Protein AF-A0A259MFG1-F1 (afdb_monomer_lite)

Radius of gyration: 29.94 Å; chains: 1; bounding box: 76×20×68 Å

pLDDT: mean 89.34, std 13.66, range [46.75, 98.75]

Secondary structure (DSSP, 8-state):
-HHHHHHHHHHT-B-TTSSBSS-HHHHHHHHHHHHHHHHHHHHHHHHHHHHHHHHHHHHHHT--HHHHHHHHS---------

Foldseek 3Di:
DVLVVLLVCQQPDADPVRHRPDDPVVSVVVCVVVVVVVVVVVVVVVVVVVVVVVVVVVVVVPDDPVVVVVVVPPPPPPPPPD

Sequence (82 aa):
WVNGITQGLMWRAVNEDGTLTYSFVESLEASHAGYVVRMIGGAFFVTGMLLMTYNTWRTVRAAKPAEYEAAAQIPAVQGSAH

Structure (mmCIF, N/CA/C/O backbone):
data_AF-A0A259MFG1-F1
#
_entry.id   AF-A0A259MFG1-F1
#
loop_
_atom_site.group_PDB
_atom_site.id
_atom_site.type_symbol
_atom_site.label_atom_id
_atom_site.label_alt_id
_atom_site.label_comp_id
_atom_site.label_asym_id
_atom_site.label_entity_id
_atom_site.label_seq_id
_atom_site.pdbx_PDB_ins_code
_atom_site.Cartn_x
_atom_site.Cartn_y
_atom_site.Cartn_z
_atom_site.occupancy
_atom_site.B_iso_or_equiv
_atom_site.auth_seq_id
_atom_site.auth_comp_id
_atom_site.auth_asym_id
_atom_site.auth_atom_id
_atom_site.pdbx_PDB_model_num
ATOM 1 N N . TRP A 1 1 ? 1.510 1.819 9.414 1.00 89.94 1 TRP A N 1
ATOM 2 C CA . TRP A 1 1 ? 1.791 2.090 10.835 1.00 89.94 1 TRP A CA 1
ATOM 3 C C . TRP A 1 1 ? 0.527 2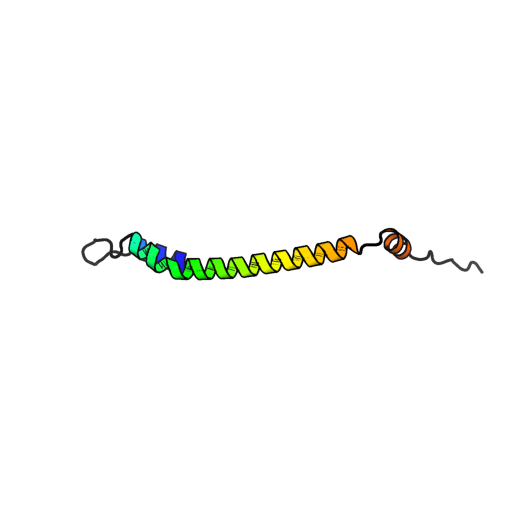.527 11.575 1.00 89.94 1 TRP A C 1
ATOM 5 O O . TRP A 1 1 ? 0.221 1.874 12.557 1.00 89.94 1 TRP A O 1
ATOM 15 N N . VAL A 1 2 ? -0.252 3.504 11.072 1.00 94.12 2 VAL A N 1
ATOM 16 C CA . VAL A 1 2 ? -1.529 3.953 11.685 1.00 94.12 2 VAL A CA 1
ATOM 17 C C . VAL A 1 2 ? -2.442 2.777 12.053 1.00 94.12 2 VAL A C 1
ATOM 19 O O . VAL A 1 2 ? -2.702 2.577 13.231 1.00 94.12 2 VAL A O 1
ATOM 22 N N . ASN A 1 3 ? -2.810 1.924 11.085 1.00 94.81 3 ASN A N 1
ATOM 23 C CA . ASN A 1 3 ? -3.645 0.743 11.362 1.00 94.81 3 ASN A CA 1
ATOM 24 C C . ASN A 1 3 ? -3.076 -0.174 12.448 1.00 94.81 3 ASN A C 1
ATOM 26 O O . ASN A 1 3 ? -3.843 -0.717 13.226 1.00 94.81 3 ASN A O 1
ATOM 30 N N . GLY A 1 4 ? -1.754 -0.356 12.504 1.00 94.38 4 GLY A N 1
ATOM 31 C CA . GLY A 1 4 ? -1.137 -1.232 13.501 1.00 94.38 4 GLY A CA 1
ATOM 32 C C . GLY A 1 4 ? -1.272 -0.670 14.915 1.00 94.38 4 GLY A C 1
ATOM 33 O O . GLY A 1 4 ? -1.574 -1.413 15.842 1.00 94.38 4 GLY A O 1
ATOM 34 N N . ILE A 1 5 ? -1.119 0.650 15.069 1.00 97.19 5 ILE A N 1
ATOM 35 C CA . ILE A 1 5 ? -1.360 1.328 16.347 1.00 97.19 5 ILE A CA 1
ATOM 36 C C . ILE A 1 5 ? -2.843 1.227 16.710 1.00 97.19 5 ILE A C 1
ATOM 38 O O . ILE A 1 5 ? -3.156 0.776 17.804 1.00 97.19 5 ILE A O 1
ATOM 42 N N . THR A 1 6 ? -3.752 1.577 15.795 1.00 96.06 6 THR A N 1
ATOM 43 C CA . THR A 1 6 ? -5.203 1.515 16.033 1.00 96.06 6 THR A CA 1
ATOM 44 C C . THR A 1 6 ? -5.655 0.113 16.443 1.00 96.06 6 THR A C 1
ATOM 46 O O . THR A 1 6 ? -6.292 -0.034 17.480 1.00 96.06 6 THR A O 1
ATOM 49 N N . GLN A 1 7 ? -5.266 -0.926 15.700 1.00 96.38 7 GLN A N 1
ATOM 50 C CA . GLN A 1 7 ? -5.594 -2.317 16.033 1.00 96.38 7 GLN A CA 1
ATOM 51 C C . GLN A 1 7 ? -5.025 -2.724 17.394 1.00 96.38 7 GLN A C 1
ATOM 53 O O . GLN A 1 7 ? -5.753 -3.248 18.231 1.00 96.38 7 GLN A O 1
ATOM 58 N N . GLY A 1 8 ? -3.748 -2.421 17.648 1.00 95.75 8 GLY A N 1
ATOM 59 C CA . GLY A 1 8 ? -3.103 -2.738 18.919 1.00 95.75 8 GLY A CA 1
ATOM 60 C C . GLY A 1 8 ? -3.763 -2.049 20.114 1.00 95.75 8 GLY A C 1
ATOM 61 O O . GLY A 1 8 ? -3.882 -2.666 21.167 1.00 95.75 8 GLY A O 1
ATOM 62 N N . LEU A 1 9 ? -4.215 -0.797 19.960 1.00 96.69 9 LEU A N 1
ATOM 63 C CA . LEU A 1 9 ? -4.977 -0.074 20.982 1.00 96.69 9 LEU A CA 1
ATOM 64 C C . LEU A 1 9 ? -6.352 -0.702 21.212 1.00 96.69 9 LEU A C 1
ATOM 66 O O . LEU A 1 9 ? -6.732 -0.891 22.362 1.00 96.69 9 LEU A O 1
ATOM 70 N N . MET A 1 10 ? -7.074 -1.044 20.143 1.00 97.06 10 MET A N 1
ATOM 71 C CA . MET A 1 10 ? -8.428 -1.594 20.240 1.00 97.06 10 MET A CA 1
ATOM 72 C C . MET A 1 10 ? -8.444 -3.000 20.846 1.00 97.06 10 MET A C 1
ATOM 74 O O . MET A 1 10 ? -9.289 -3.283 21.685 1.00 97.06 10 MET A O 1
ATOM 78 N N . TRP A 1 11 ? -7.483 -3.862 20.500 1.00 96.06 11 TRP A N 1
ATOM 79 C CA . TRP A 1 11 ? -7.421 -5.235 21.024 1.00 96.06 11 TRP A CA 1
ATOM 80 C C . TRP A 1 11 ? -7.054 -5.321 22.506 1.00 96.06 11 TRP A C 1
ATOM 82 O O . TRP A 1 11 ? -7.341 -6.327 23.147 1.00 96.06 11 TRP A O 1
ATOM 92 N N . ARG A 1 12 ? -6.417 -4.281 23.052 1.00 95.75 12 ARG A N 1
ATOM 93 C CA . ARG A 1 12 ? -6.084 -4.185 24.481 1.00 95.75 12 ARG A CA 1
ATOM 94 C C . ARG A 1 12 ? -6.976 -3.205 25.243 1.00 95.75 12 ARG A C 1
ATOM 96 O O . ARG A 1 12 ? -6.663 -2.879 26.386 1.00 95.75 12 ARG A O 1
ATOM 103 N N . ALA A 1 13 ? -8.004 -2.660 24.596 1.00 95.38 13 ALA A N 1
ATOM 104 C CA . ALA A 1 13 ? -8.918 -1.725 25.229 1.00 95.38 13 ALA A CA 1
ATOM 105 C C . ALA A 1 13 ? -9.891 -2.503 26.117 1.00 95.38 13 ALA A C 1
ATOM 107 O O . ALA A 1 13 ? -10.587 -3.409 25.653 1.00 95.38 13 ALA A O 1
ATOM 108 N N . VAL A 1 14 ? -9.892 -2.152 27.398 1.00 95.62 14 VAL A N 1
ATOM 109 C CA . VAL A 1 14 ? -10.705 -2.781 28.433 1.00 95.62 14 VAL A CA 1
ATOM 110 C C . VAL A 1 14 ? -11.452 -1.674 29.170 1.00 95.62 14 VAL A C 1
ATOM 112 O O . VAL A 1 14 ? -10.861 -0.643 29.498 1.00 95.62 14 VAL A O 1
ATOM 115 N N . ASN A 1 15 ? -12.747 -1.880 29.393 1.00 93.62 15 ASN A N 1
ATOM 116 C CA . ASN A 1 15 ? -13.611 -0.978 30.148 1.00 93.62 15 ASN A CA 1
ATOM 117 C C . ASN A 1 15 ? -13.314 -1.066 31.656 1.00 93.62 15 ASN A C 1
ATOM 119 O O . ASN A 1 15 ? -12.632 -1.979 32.120 1.00 93.62 15 ASN A O 1
ATOM 123 N N . GLU A 1 16 ? -13.861 -0.143 32.450 1.00 94.56 16 GLU A N 1
ATOM 124 C CA . GLU A 1 16 ? -13.683 -0.143 33.914 1.00 94.56 16 GLU A CA 1
ATOM 125 C C . GLU A 1 16 ? -14.219 -1.420 34.592 1.00 94.56 16 GLU A C 1
ATOM 127 O O . GLU A 1 16 ? -13.756 -1.792 35.667 1.00 94.56 16 GLU A O 1
ATOM 132 N N . ASP A 1 17 ? -15.152 -2.121 33.942 1.00 93.69 17 ASP A N 1
ATOM 133 C CA . ASP A 1 17 ? -15.736 -3.388 34.396 1.00 93.69 17 ASP A CA 1
ATOM 134 C C . ASP A 1 17 ? -14.946 -4.640 33.959 1.00 93.69 17 ASP A C 1
ATOM 136 O O . ASP A 1 17 ? -15.344 -5.766 34.263 1.00 93.69 17 ASP A O 1
ATOM 140 N N . GLY A 1 18 ? -13.822 -4.470 33.255 1.00 91.75 18 GLY A N 1
ATOM 141 C CA . GLY A 1 18 ? -12.977 -5.569 32.785 1.00 91.75 18 GLY A CA 1
ATOM 142 C C . GLY A 1 18 ? -13.417 -6.205 31.462 1.00 91.75 18 GLY A C 1
ATOM 143 O O . GLY A 1 18 ? -12.743 -7.118 30.979 1.00 91.75 18 GLY A O 1
ATOM 144 N N . THR A 1 19 ? -14.508 -5.741 30.845 1.00 94.56 19 THR A N 1
ATOM 145 C CA . THR A 1 19 ? -14.939 -6.210 29.518 1.00 94.56 19 THR A CA 1
ATOM 146 C C . THR A 1 19 ? -14.114 -5.578 28.394 1.00 94.56 19 THR A C 1
ATOM 148 O O . THR A 1 19 ? -13.556 -4.491 28.545 1.00 94.56 19 THR A O 1
ATOM 151 N N . LEU A 1 20 ? -14.022 -6.252 27.243 1.00 93.50 20 LEU A N 1
ATOM 152 C CA . LEU A 1 20 ? -13.359 -5.694 26.060 1.00 93.50 20 LEU A CA 1
ATOM 153 C C . LEU A 1 20 ? -14.171 -4.517 25.507 1.00 93.50 20 LEU A C 1
ATOM 155 O O . LEU A 1 20 ? -15.358 -4.664 25.225 1.00 93.50 20 LEU A O 1
ATOM 159 N N . THR A 1 21 ? -13.515 -3.371 25.311 1.00 94.62 21 THR A N 1
ATOM 160 C CA . THR A 1 21 ? -14.163 -2.146 24.815 1.00 94.62 21 THR A CA 1
ATOM 161 C C . THR A 1 21 ? -14.617 -2.271 23.363 1.00 94.62 21 THR A C 1
ATOM 163 O O . THR A 1 21 ? -15.637 -1.700 22.999 1.00 94.62 21 THR A O 1
ATOM 166 N N . TYR A 1 22 ? -13.867 -3.007 22.537 1.00 94.62 22 TYR A N 1
ATOM 167 C CA . TYR A 1 22 ? -14.157 -3.173 21.114 1.00 94.62 22 TYR A CA 1
ATOM 168 C C . TYR A 1 22 ? -14.170 -4.647 20.726 1.00 94.62 22 TYR A C 1
ATOM 170 O O . TYR A 1 22 ? -13.317 -5.436 21.139 1.00 94.62 22 TYR A O 1
ATOM 178 N N . SER A 1 23 ? -15.107 -5.003 19.858 1.00 95.56 23 SER A N 1
ATOM 179 C CA . SER A 1 23 ? -15.107 -6.267 19.142 1.00 95.56 23 SER A CA 1
ATOM 180 C C . SER A 1 23 ? -14.013 -6.302 18.070 1.00 95.56 23 SER A C 1
ATOM 182 O O . SER A 1 23 ? -13.491 -5.284 17.602 1.00 95.56 23 SER A O 1
ATOM 184 N N . PHE A 1 24 ? -13.688 -7.511 17.614 1.00 94.62 24 PHE A N 1
ATOM 185 C CA . PHE A 1 24 ? -12.745 -7.680 16.513 1.00 94.62 24 PHE A CA 1
ATOM 186 C C . PHE A 1 24 ? -13.242 -7.024 15.213 1.00 94.62 24 PHE A C 1
ATOM 188 O O . PHE A 1 24 ? -12.444 -6.409 14.504 1.00 94.62 24 PHE A O 1
ATOM 195 N N . VAL A 1 25 ? -14.546 -7.106 14.923 1.00 96.94 25 VAL A N 1
ATOM 196 C CA . VAL A 1 25 ? -15.150 -6.541 13.704 1.00 96.94 25 VAL A CA 1
ATOM 197 C C . VAL A 1 25 ? -15.006 -5.020 13.677 1.00 96.94 25 VAL A C 1
ATOM 199 O O . VAL A 1 25 ? -14.569 -4.480 12.664 1.00 96.94 25 VAL A O 1
ATOM 202 N N . GLU A 1 26 ? -15.226 -4.338 14.802 1.00 95.38 26 GLU A N 1
ATOM 203 C CA . GLU A 1 26 ? -15.022 -2.884 14.900 1.00 95.38 26 GLU A CA 1
ATOM 204 C C . GLU A 1 26 ? -13.565 -2.487 14.629 1.00 95.38 26 GLU A C 1
ATOM 206 O O . GLU A 1 26 ? -13.297 -1.512 13.926 1.00 95.38 26 GLU A O 1
ATOM 211 N N . SER A 1 27 ? -12.593 -3.270 15.115 1.00 94.38 27 SER A N 1
ATOM 212 C CA . SER A 1 27 ? -11.175 -3.022 14.806 1.00 94.38 27 SER A CA 1
ATOM 213 C C . SER A 1 27 ? -10.847 -3.199 13.316 1.00 94.38 27 SER A C 1
ATOM 215 O O . SER A 1 27 ? -9.942 -2.547 12.776 1.00 94.38 27 SER A O 1
ATOM 217 N N . LEU A 1 28 ? -11.602 -4.063 12.637 1.00 95.94 28 LEU A N 1
ATOM 218 C CA . LEU A 1 28 ? -11.492 -4.347 11.210 1.00 95.94 28 LEU A CA 1
ATOM 219 C C . LEU A 1 28 ? -12.072 -3.193 10.384 1.00 95.94 28 LEU A C 1
ATOM 221 O O . LEU A 1 28 ? -11.408 -2.697 9.471 1.00 95.94 28 LEU A O 1
ATOM 225 N N . GLU A 1 29 ? -13.253 -2.707 10.762 1.00 96.62 29 GLU A N 1
ATOM 226 C CA . GLU A 1 29 ? -13.908 -1.548 10.150 1.00 96.62 29 GLU A CA 1
ATOM 227 C C . GLU A 1 29 ? -13.070 -0.276 10.314 1.00 96.62 29 GLU A C 1
ATOM 229 O O . GLU A 1 29 ? -12.787 0.410 9.329 1.00 96.62 29 GLU A O 1
ATOM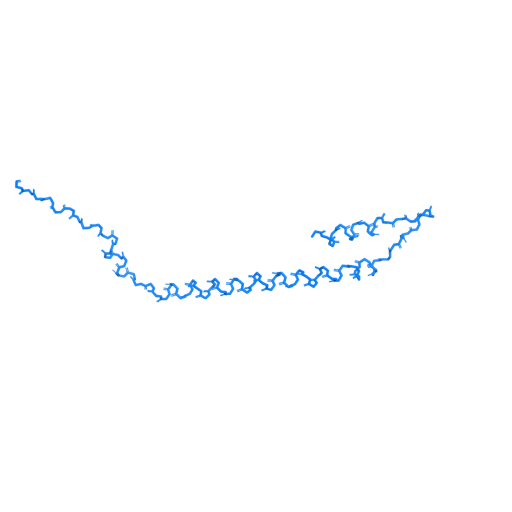 234 N N . ALA A 1 30 ? -12.552 -0.018 11.521 1.00 95.19 30 ALA A N 1
ATOM 235 C CA . ALA A 1 30 ? -11.657 1.110 11.791 1.00 95.19 30 ALA A CA 1
ATOM 236 C C . ALA A 1 30 ? -10.380 1.074 10.927 1.00 95.19 30 ALA A C 1
ATOM 238 O O . ALA A 1 30 ? -9.805 2.109 10.585 1.00 95.19 30 ALA A O 1
ATOM 239 N N . SER A 1 31 ? -9.941 -0.122 10.526 1.00 96.56 31 SER A N 1
ATOM 240 C CA . SER A 1 31 ? -8.753 -0.319 9.692 1.00 96.56 31 SER A CA 1
ATOM 241 C C . SER A 1 31 ? -9.008 -0.117 8.193 1.00 96.56 31 SER A C 1
ATOM 243 O O . SER A 1 31 ? -8.041 0.026 7.433 1.00 96.56 31 SER A O 1
ATOM 245 N N . HIS A 1 32 ? -10.269 -0.075 7.749 1.00 96.50 32 HIS A N 1
ATOM 246 C CA . HIS A 1 32 ? -10.640 -0.088 6.333 1.00 96.50 32 HIS A CA 1
ATOM 247 C C . HIS A 1 32 ? -10.016 1.066 5.539 1.00 96.50 32 HIS A C 1
ATOM 249 O O . HIS A 1 32 ? -9.350 0.839 4.524 1.00 96.50 32 HIS A O 1
ATOM 255 N N . ALA A 1 33 ? -10.129 2.300 6.041 1.00 94.81 33 ALA A N 1
ATOM 256 C CA . ALA A 1 33 ? -9.573 3.477 5.372 1.00 94.81 33 ALA A CA 1
ATOM 257 C C . ALA A 1 33 ? -8.057 3.345 5.130 1.00 94.81 33 ALA A C 1
ATOM 259 O O . ALA A 1 33 ? -7.549 3.666 4.054 1.00 94.81 33 ALA A O 1
ATOM 260 N N . GLY A 1 34 ? -7.320 2.792 6.096 1.00 96.69 34 GLY A N 1
ATOM 261 C CA . GLY A 1 34 ? -5.885 2.583 5.939 1.00 96.69 34 GLY A CA 1
ATOM 262 C C . GLY A 1 34 ? -5.499 1.401 5.047 1.00 96.69 34 GLY A C 1
ATOM 263 O O . GLY A 1 34 ? -4.343 1.343 4.619 1.00 96.69 34 GLY A O 1
ATOM 264 N N . TYR A 1 35 ? -6.411 0.470 4.737 1.00 97.38 35 TYR A N 1
ATOM 265 C CA . TYR A 1 35 ? -6.200 -0.509 3.662 1.00 97.38 35 TYR A CA 1
ATOM 266 C C . TYR A 1 35 ? -6.331 0.151 2.288 1.00 97.38 35 TYR A C 1
ATOM 268 O O . TYR A 1 35 ? -5.474 -0.066 1.433 1.00 97.38 35 TYR A O 1
ATOM 276 N N . VAL A 1 36 ? -7.321 1.029 2.110 1.00 97.94 36 VAL A N 1
ATOM 277 C CA . VAL A 1 36 ? -7.525 1.778 0.859 1.00 97.94 36 VAL A CA 1
ATOM 278 C C . VAL A 1 36 ? -6.320 2.662 0.541 1.00 97.94 36 VAL A C 1
ATOM 280 O O . VAL A 1 36 ? -5.749 2.562 -0.543 1.00 97.94 36 VAL A O 1
ATOM 283 N N . VAL A 1 37 ? -5.858 3.469 1.502 1.00 97.75 37 VAL A N 1
ATOM 284 C CA . VAL A 1 37 ? -4.681 4.338 1.302 1.00 97.75 37 VAL A CA 1
ATOM 285 C C . VAL A 1 37 ? -3.435 3.521 0.952 1.00 97.75 37 VAL A C 1
ATOM 287 O O . VAL A 1 37 ? -2.638 3.923 0.107 1.00 97.75 37 VAL A O 1
ATOM 290 N N . ARG A 1 38 ? -3.271 2.345 1.564 1.00 97.38 38 ARG A N 1
ATOM 291 C CA . ARG A 1 38 ? -2.140 1.456 1.278 1.00 97.38 38 ARG A CA 1
ATOM 292 C C . ARG A 1 38 ? -2.205 0.869 -0.122 1.00 97.38 38 ARG A C 1
ATOM 294 O O . ARG A 1 38 ? -1.178 0.828 -0.790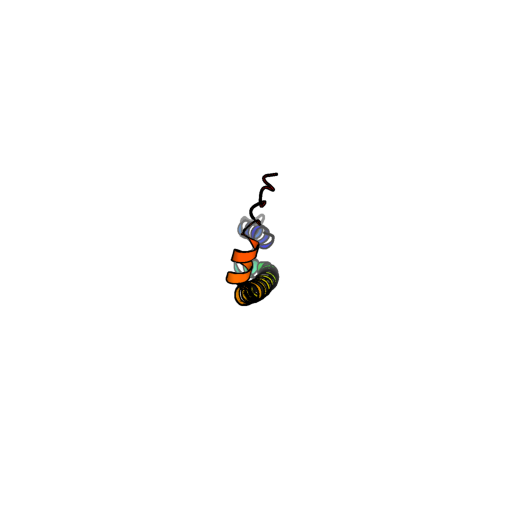 1.00 97.38 38 ARG A O 1
ATOM 301 N N . MET A 1 39 ? -3.390 0.459 -0.564 1.00 98.19 39 MET A N 1
ATOM 302 C CA . MET A 1 39 ? -3.614 0.008 -1.937 1.00 98.19 39 MET A CA 1
ATOM 303 C C . MET A 1 39 ? -3.274 1.111 -2.939 1.00 98.19 39 MET A C 1
ATOM 305 O O . MET A 1 39 ? -2.547 0.857 -3.893 1.00 98.19 39 MET A O 1
ATOM 309 N N . ILE A 1 40 ? -3.715 2.345 -2.685 1.00 98.50 40 ILE A N 1
ATOM 310 C CA . ILE A 1 40 ? -3.404 3.501 -3.536 1.00 98.50 40 ILE A CA 1
ATOM 311 C C . ILE A 1 40 ? -1.893 3.766 -3.574 1.00 98.50 40 ILE A C 1
ATOM 313 O O . ILE A 1 40 ? -1.313 3.887 -4.651 1.00 98.50 40 ILE A O 1
ATOM 317 N N . GLY A 1 41 ? -1.227 3.801 -2.416 1.00 98.12 41 GLY A N 1
ATOM 318 C CA . GLY A 1 41 ? 0.227 3.978 -2.351 1.00 98.12 41 GLY A CA 1
ATOM 319 C C . GLY A 1 41 ? 0.988 2.872 -3.092 1.00 98.12 41 GLY A C 1
ATOM 320 O O . GLY A 1 41 ? 1.914 3.154 -3.852 1.00 98.12 41 GLY A O 1
ATOM 32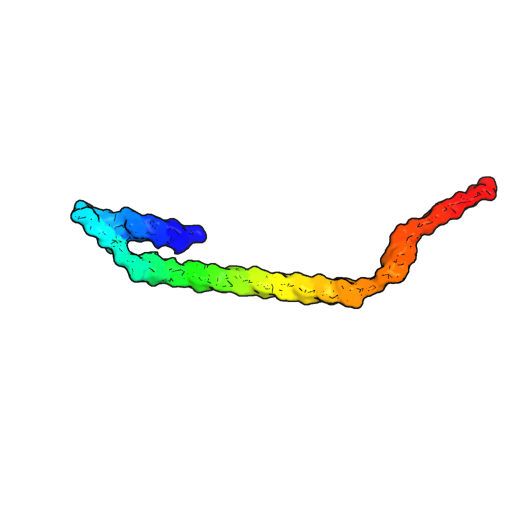1 N N . GLY A 1 42 ? 0.553 1.618 -2.938 1.00 98.31 42 GLY A N 1
ATOM 322 C CA . GLY A 1 42 ? 1.088 0.479 -3.683 1.00 98.31 42 GLY A CA 1
ATOM 323 C C . GLY A 1 42 ? 0.868 0.605 -5.192 1.00 98.31 42 GLY A C 1
ATOM 324 O O . GLY A 1 42 ? 1.781 0.327 -5.965 1.00 98.31 42 GLY A O 1
ATOM 325 N N . ALA A 1 43 ? -0.296 1.092 -5.623 1.00 98.62 43 ALA A N 1
ATOM 326 C CA . ALA A 1 43 ? -0.593 1.322 -7.034 1.00 98.62 43 ALA A CA 1
ATOM 327 C C . ALA A 1 43 ? 0.339 2.374 -7.654 1.00 98.62 43 ALA A C 1
ATOM 329 O O . ALA A 1 43 ? 0.842 2.167 -8.760 1.00 98.62 43 ALA A O 1
ATOM 330 N N . PHE A 1 44 ? 0.642 3.461 -6.936 1.00 98.62 44 PHE A N 1
ATOM 331 C CA . PHE A 1 44 ? 1.631 4.444 -7.390 1.00 98.62 44 PHE A CA 1
ATOM 332 C C . PHE A 1 44 ? 3.032 3.839 -7.504 1.00 98.62 44 PHE A C 1
ATOM 334 O O . PHE A 1 44 ? 3.717 4.070 -8.500 1.00 98.62 44 PHE A O 1
ATOM 341 N N . PHE A 1 45 ? 3.442 3.020 -6.533 1.00 98.50 45 PHE A N 1
ATOM 342 C CA . PHE A 1 45 ? 4.728 2.325 -6.588 1.00 98.50 45 PHE A CA 1
ATOM 343 C C . PHE A 1 45 ? 4.819 1.379 -7.795 1.00 98.50 45 PHE A C 1
ATOM 345 O O . PHE A 1 45 ? 5.779 1.448 -8.561 1.00 98.50 45 PHE A O 1
ATOM 352 N N . VAL A 1 46 ? 3.800 0.540 -8.011 1.00 98.69 46 VAL A N 1
ATOM 353 C CA . VAL A 1 46 ? 3.728 -0.365 -9.171 1.00 98.69 46 VAL A CA 1
ATOM 354 C C . VAL A 1 46 ? 3.748 0.424 -10.478 1.00 98.69 46 VAL A C 1
ATOM 356 O O . VAL A 1 46 ? 4.487 0.071 -11.391 1.00 98.69 46 VAL A O 1
ATOM 359 N N . THR A 1 47 ? 3.006 1.529 -10.558 1.00 98.69 47 THR A N 1
ATOM 360 C CA . THR A 1 47 ? 3.029 2.419 -11.729 1.00 98.69 47 THR A CA 1
ATOM 361 C C . THR A 1 47 ? 4.441 2.942 -12.000 1.00 98.69 47 THR A C 1
ATOM 363 O O . THR A 1 47 ? 4.916 2.867 -13.132 1.00 98.69 47 THR A O 1
ATOM 366 N N . GLY A 1 48 ? 5.156 3.401 -10.967 1.00 98.56 48 GLY A N 1
ATOM 367 C CA . GLY A 1 48 ? 6.556 3.813 -11.087 1.00 98.56 48 GLY A CA 1
ATOM 368 C C . GLY A 1 48 ? 7.469 2.687 -11.583 1.00 98.56 48 GLY A C 1
ATOM 369 O O . GLY A 1 48 ? 8.307 2.915 -12.454 1.00 98.56 48 GLY A O 1
ATOM 370 N N . MET A 1 49 ? 7.265 1.457 -11.103 1.00 98.75 49 MET A N 1
ATOM 371 C CA . MET A 1 49 ? 8.014 0.284 -11.567 1.00 98.75 49 MET A CA 1
ATOM 372 C C . MET A 1 49 ? 7.747 -0.029 -13.041 1.00 98.75 49 MET A C 1
ATOM 374 O O . MET A 1 49 ? 8.690 -0.303 -13.776 1.00 98.75 49 MET A O 1
ATOM 378 N N . LEU A 1 50 ? 6.504 0.091 -13.511 1.00 98.56 50 LEU A N 1
ATOM 379 C CA . LEU A 1 50 ? 6.175 -0.087 -14.929 1.00 98.56 50 LEU A CA 1
ATOM 380 C C . LEU A 1 50 ? 6.859 0.965 -15.810 1.00 98.56 50 LEU A C 1
ATOM 382 O O . LEU A 1 50 ? 7.403 0.633 -16.865 1.00 98.56 50 LEU A O 1
ATOM 386 N N . LEU A 1 51 ? 6.885 2.224 -15.362 1.00 98.50 51 LEU A N 1
ATOM 387 C CA . LEU A 1 51 ? 7.619 3.284 -16.054 1.00 98.50 51 LEU A CA 1
ATOM 388 C C . LEU A 1 51 ? 9.119 2.983 -16.094 1.00 98.50 51 LEU A C 1
ATOM 390 O O . LEU A 1 51 ? 9.741 3.149 -17.144 1.00 98.50 51 LEU A O 1
ATOM 394 N N . MET A 1 52 ? 9.702 2.511 -14.991 1.00 98.44 52 MET A N 1
ATOM 395 C CA . MET A 1 52 ? 11.103 2.093 -14.952 1.00 98.44 52 MET A CA 1
ATOM 396 C C . MET A 1 52 ? 11.363 0.955 -15.942 1.00 98.44 52 MET A C 1
ATOM 398 O O . MET A 1 52 ? 12.260 1.075 -16.770 1.00 98.44 52 MET A O 1
ATOM 402 N N . THR A 1 53 ? 10.546 -0.103 -15.929 1.00 98.56 53 THR A N 1
ATOM 403 C CA . THR A 1 53 ? 10.654 -1.228 -16.868 1.00 98.56 53 THR A CA 1
ATOM 404 C C . THR A 1 53 ? 10.612 -0.752 -18.315 1.00 98.56 53 THR A C 1
ATOM 406 O O . THR A 1 53 ? 11.445 -1.168 -19.120 1.00 98.56 53 THR A O 1
ATOM 409 N N . TYR A 1 54 ? 9.689 0.152 -18.651 1.00 98.25 54 TYR A N 1
ATOM 410 C CA . TYR A 1 54 ? 9.601 0.721 -19.992 1.00 98.25 54 TYR A CA 1
ATOM 411 C C . TYR A 1 54 ? 10.860 1.510 -20.373 1.00 98.25 54 TYR A C 1
ATOM 413 O O . TYR A 1 54 ? 11.404 1.309 -21.460 1.00 98.25 54 TYR A O 1
ATOM 421 N N . ASN A 1 55 ? 11.354 2.370 -19.479 1.00 98.06 55 ASN A N 1
ATOM 422 C CA . ASN A 1 55 ? 12.578 3.137 -19.712 1.00 98.06 55 ASN A CA 1
ATOM 423 C C . ASN A 1 55 ? 13.787 2.214 -19.906 1.00 98.06 55 ASN A C 1
ATOM 425 O O . ASN A 1 55 ? 14.501 2.340 -20.898 1.00 98.06 55 ASN A O 1
ATOM 429 N N . THR A 1 56 ? 13.981 1.235 -19.022 1.00 98.06 56 THR A N 1
ATOM 430 C CA . THR A 1 56 ? 15.065 0.254 -19.132 1.00 98.06 56 THR A CA 1
ATOM 431 C C . THR A 1 56 ? 14.978 -0.527 -20.438 1.00 98.06 56 THR A C 1
ATOM 433 O O . THR A 1 56 ? 15.976 -0.665 -21.139 1.00 98.06 56 THR A O 1
ATOM 436 N N . TRP A 1 57 ? 13.787 -0.992 -20.816 1.00 97.50 57 TRP A N 1
ATOM 437 C CA . TRP A 1 57 ? 13.582 -1.715 -22.069 1.00 97.50 57 TRP A CA 1
ATOM 438 C C . TRP A 1 57 ? 13.930 -0.870 -23.298 1.00 97.50 57 TRP A C 1
ATOM 440 O O . TRP A 1 57 ? 14.570 -1.362 -24.230 1.00 97.50 57 TRP A O 1
ATOM 450 N N . ARG A 1 58 ? 13.559 0.416 -23.295 1.00 97.12 58 ARG A N 1
ATOM 451 C CA . ARG A 1 58 ? 13.944 1.367 -24.346 1.00 97.12 58 ARG A CA 1
ATOM 452 C C . ARG A 1 58 ? 15.462 1.538 -24.416 1.00 97.12 58 ARG A C 1
ATOM 454 O O . ARG A 1 58 ? 16.004 1.468 -25.516 1.00 97.12 58 ARG A O 1
ATOM 461 N N . THR A 1 59 ? 16.134 1.710 -23.277 1.00 96.00 59 THR A N 1
ATOM 462 C CA . THR A 1 59 ? 17.597 1.855 -23.206 1.00 96.00 59 THR A CA 1
ATOM 463 C C . THR A 1 59 ? 18.313 0.610 -23.721 1.00 96.00 59 THR A C 1
ATOM 465 O O . THR A 1 59 ? 19.198 0.719 -24.563 1.00 96.00 59 THR A O 1
ATOM 468 N N . VAL A 1 60 ? 17.896 -0.581 -23.283 1.00 94.69 60 VAL A N 1
ATOM 469 C CA . VAL A 1 60 ? 18.517 -1.848 -23.697 1.00 94.69 60 VAL A CA 1
ATOM 470 C C . VAL A 1 60 ? 18.342 -2.093 -25.197 1.00 94.69 60 VAL A C 1
ATOM 472 O O . VAL A 1 60 ? 19.285 -2.503 -25.862 1.00 94.69 60 VAL A O 1
ATOM 475 N N . ARG A 1 61 ? 17.165 -1.801 -25.767 1.00 93.56 61 ARG A N 1
ATOM 476 C CA . ARG A 1 61 ? 16.923 -1.980 -27.212 1.00 93.56 61 ARG A CA 1
ATOM 477 C C . ARG A 1 61 ? 17.668 -0.985 -28.092 1.00 93.56 61 ARG A C 1
ATOM 479 O O . ARG A 1 61 ? 17.937 -1.296 -29.246 1.00 93.56 61 ARG A O 1
ATOM 486 N N . ALA A 1 62 ? 17.947 0.208 -27.579 1.00 91.06 62 ALA A N 1
ATOM 487 C CA . ALA A 1 62 ? 18.707 1.224 -28.297 1.00 91.06 62 ALA A CA 1
ATOM 488 C C . ALA A 1 62 ? 20.226 1.002 -28.211 1.00 91.06 62 ALA A C 1
ATOM 490 O O . ALA A 1 62 ? 20.978 1.732 -28.855 1.00 91.06 62 ALA A O 1
ATOM 491 N N . ALA A 1 63 ? 20.686 0.022 -27.426 1.00 87.62 63 ALA A N 1
ATOM 492 C CA . ALA A 1 63 ? 22.103 -0.234 -27.245 1.00 87.62 63 ALA A CA 1
ATOM 493 C C . ALA A 1 63 ? 22.747 -0.729 -28.549 1.00 87.62 63 ALA A C 1
ATOM 495 O O . ALA A 1 63 ? 22.307 -1.710 -29.150 1.00 87.62 63 ALA A O 1
ATOM 496 N N . LYS A 1 64 ? 23.826 -0.061 -28.964 1.00 85.88 64 LYS A N 1
ATOM 497 C CA . LYS A 1 64 ? 24.645 -0.434 -30.118 1.00 85.88 64 LYS A CA 1
ATOM 498 C C . LYS A 1 64 ? 26.030 -0.890 -29.646 1.00 85.88 64 LYS A C 1
ATOM 500 O O . LYS A 1 64 ? 26.936 -0.065 -29.541 1.00 85.88 64 LYS A O 1
ATOM 505 N N . PRO A 1 65 ? 26.207 -2.185 -29.336 1.00 80.06 65 PRO A N 1
ATOM 506 C CA . PRO A 1 65 ? 27.412 -2.687 -28.672 1.00 80.06 65 PRO A CA 1
ATOM 507 C C . PRO A 1 65 ? 28.702 -2.380 -29.444 1.00 80.06 65 PRO A C 1
ATOM 509 O O . PRO A 1 65 ? 29.670 -1.943 -28.834 1.00 80.06 65 PRO A O 1
ATOM 512 N N . ALA A 1 66 ? 28.684 -2.478 -30.778 1.00 75.44 66 ALA A N 1
ATOM 513 C CA . ALA A 1 66 ? 29.846 -2.170 -31.616 1.00 75.44 66 ALA A CA 1
ATOM 514 C C . ALA A 1 66 ? 30.301 -0.695 -31.537 1.00 75.44 66 ALA A C 1
ATOM 516 O O . ALA A 1 66 ? 31.495 -0.415 -31.598 1.00 75.44 6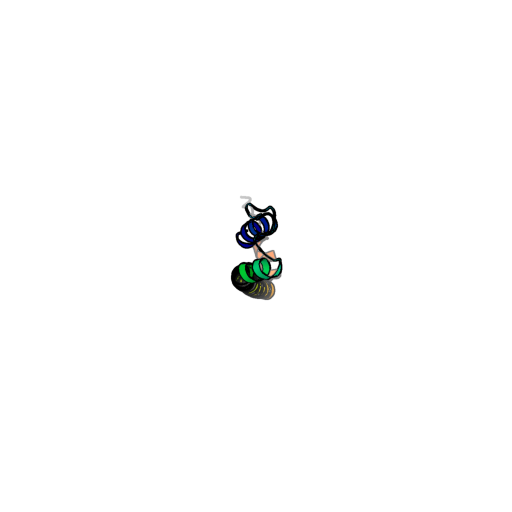6 ALA A O 1
ATOM 517 N N . GLU A 1 67 ? 29.372 0.257 -31.374 1.00 79.88 67 GLU A N 1
ATOM 518 C CA . GLU A 1 67 ? 29.713 1.681 -31.209 1.00 79.88 67 GLU A CA 1
ATOM 519 C C . GLU A 1 67 ? 30.295 1.949 -29.810 1.00 79.88 67 GLU A C 1
ATOM 521 O O . GLU A 1 67 ? 31.228 2.739 -29.668 1.00 79.88 67 GLU A O 1
ATOM 526 N N . TYR A 1 68 ? 29.802 1.251 -28.779 1.00 79.25 68 TYR A N 1
ATOM 527 C CA . TYR A 1 68 ? 30.350 1.343 -27.423 1.00 79.25 68 TYR A CA 1
ATOM 528 C C . TYR A 1 68 ? 31.745 0.717 -27.304 1.00 79.25 68 TYR A C 1
ATOM 530 O O . TYR A 1 68 ? 32.598 1.291 -26.634 1.00 79.25 68 TYR A O 1
ATOM 538 N N . GLU A 1 69 ? 32.010 -0.412 -27.968 1.00 74.94 69 GLU A N 1
ATOM 539 C CA . GLU A 1 69 ? 33.345 -1.027 -28.010 1.00 74.94 69 GLU A CA 1
ATOM 540 C C . GLU A 1 69 ? 34.365 -0.133 -28.729 1.00 74.94 69 GLU A C 1
ATOM 542 O O . GLU A 1 69 ? 35.478 0.052 -28.234 1.00 74.94 69 GLU A O 1
ATOM 547 N N . ALA A 1 70 ? 33.972 0.487 -29.849 1.00 73.75 70 ALA A N 1
ATOM 548 C CA . ALA A 1 70 ? 34.812 1.440 -30.573 1.00 73.75 70 ALA A CA 1
ATOM 549 C C . ALA A 1 70 ? 35.105 2.715 -29.758 1.00 73.75 70 ALA A C 1
ATOM 551 O O . ALA A 1 70 ? 36.212 3.237 -29.829 1.00 73.75 70 ALA A O 1
ATOM 552 N N . ALA A 1 71 ? 34.144 3.200 -28.963 1.00 73.81 71 ALA A N 1
ATOM 553 C CA . ALA A 1 71 ? 34.333 4.359 -28.085 1.00 73.81 71 ALA A CA 1
ATOM 554 C C . ALA A 1 71 ? 35.112 4.032 -26.794 1.00 73.81 71 ALA A C 1
ATOM 556 O O . ALA A 1 71 ? 35.753 4.913 -26.222 1.00 73.81 71 ALA A O 1
ATOM 557 N N . ALA A 1 72 ? 35.055 2.782 -26.320 1.00 75.44 72 ALA A N 1
ATOM 558 C CA . ALA A 1 72 ? 35.804 2.309 -25.154 1.00 75.44 72 ALA A CA 1
ATOM 559 C C . ALA A 1 72 ? 37.293 2.065 -25.457 1.00 75.44 72 ALA A C 1
ATOM 561 O O . ALA A 1 72 ? 38.119 2.066 -24.542 1.00 75.44 72 ALA A O 1
ATOM 562 N N . GLN A 1 73 ? 37.652 1.886 -26.732 1.00 70.19 73 GLN A N 1
ATOM 563 C CA . GLN A 1 73 ? 39.037 1.953 -27.189 1.00 70.19 73 GLN A CA 1
ATOM 564 C C . GLN A 1 73 ? 39.503 3.415 -27.090 1.00 70.19 73 GLN A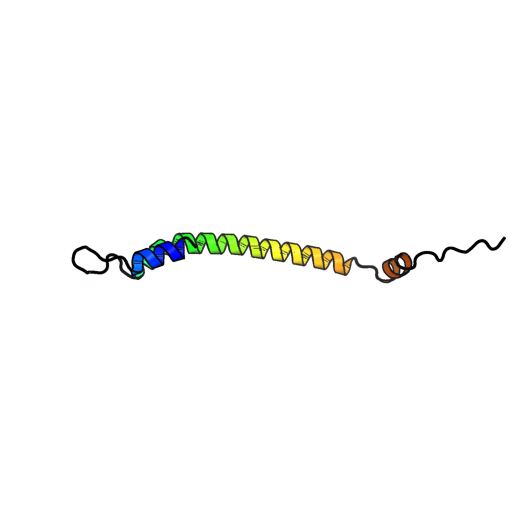 C 1
ATOM 566 O O . GLN A 1 73 ? 39.255 4.225 -27.980 1.00 70.19 73 GLN A O 1
ATOM 571 N N . ILE A 1 74 ? 40.176 3.770 -25.989 1.00 62.00 74 ILE A N 1
ATOM 572 C CA . ILE A 1 74 ? 40.936 5.026 -25.907 1.00 62.00 74 ILE A CA 1
ATOM 573 C C . ILE A 1 74 ? 41.880 5.027 -27.117 1.00 62.00 74 ILE A C 1
ATOM 575 O O . ILE A 1 74 ? 42.626 4.051 -27.256 1.00 62.00 74 ILE A O 1
ATOM 579 N N . PRO A 1 75 ? 41.867 6.048 -28.001 1.00 60.62 75 PRO A N 1
ATOM 580 C CA . PRO A 1 75 ? 42.810 6.090 -29.105 1.00 60.62 75 PRO A CA 1
ATOM 581 C C . PRO A 1 75 ? 44.197 6.018 -28.482 1.00 60.62 75 PRO A C 1
ATOM 583 O O . PRO A 1 75 ? 44.570 6.898 -27.701 1.00 60.62 75 PRO A O 1
ATOM 586 N N . ALA A 1 76 ? 44.913 4.921 -28.744 1.00 59.66 76 ALA A N 1
ATOM 587 C CA . ALA A 1 76 ? 46.275 4.763 -28.276 1.00 59.66 76 ALA A CA 1
ATOM 588 C C . ALA A 1 76 ? 47.010 6.024 -28.716 1.00 59.66 76 ALA A C 1
ATOM 590 O O . ALA A 1 76 ? 47.035 6.325 -29.910 1.00 59.66 76 ALA A O 1
ATOM 591 N N . VAL A 1 77 ? 47.505 6.801 -27.746 1.00 60.16 77 VAL A N 1
ATOM 592 C CA . VAL A 1 77 ? 48.336 7.970 -28.012 1.00 60.16 77 VAL A CA 1
ATOM 593 C C . VAL A 1 77 ? 49.440 7.467 -28.922 1.00 60.16 77 VAL A C 1
ATOM 595 O O . VAL A 1 77 ? 50.317 6.715 -28.495 1.00 60.16 77 VAL A O 1
ATOM 598 N N . GLN A 1 78 ? 49.329 7.807 -30.203 1.00 54.59 78 GLN A N 1
ATOM 599 C CA . GLN A 1 78 ? 50.331 7.505 -31.195 1.00 54.59 78 GLN A CA 1
ATOM 600 C C . GLN A 1 78 ? 51.504 8.388 -30.805 1.00 54.59 78 GLN A C 1
ATOM 602 O O . GLN A 1 78 ? 51.532 9.575 -31.119 1.00 54.59 78 GLN A O 1
ATOM 607 N N . GLY A 1 79 ? 52.396 7.827 -29.985 1.00 54.69 79 GLY A N 1
ATOM 608 C CA . GLY A 1 79 ? 53.623 8.478 -29.577 1.00 54.69 79 GLY A CA 1
ATOM 609 C C . GLY A 1 79 ? 54.330 8.928 -30.842 1.00 54.69 79 GLY A C 1
ATOM 610 O O . GLY A 1 79 ? 54.781 8.100 -31.633 1.00 54.69 79 GLY A O 1
ATOM 611 N N . SER A 1 80 ? 54.367 10.239 -31.055 1.00 49.44 80 SER A N 1
ATOM 612 C CA . SER A 1 80 ? 55.211 10.864 -32.055 1.00 49.44 80 SER A CA 1
ATOM 613 C C . SER A 1 80 ? 56.649 10.643 -31.606 1.00 49.44 80 SER A C 1
ATOM 615 O O . SER A 1 80 ? 57.199 11.422 -30.831 1.00 49.44 80 SER A O 1
ATOM 617 N N . ALA A 1 81 ? 57.224 9.522 -32.031 1.00 54.19 81 ALA A N 1
ATOM 618 C CA . ALA A 1 81 ? 58.654 9.301 -31.995 1.00 54.19 81 ALA A CA 1
ATOM 619 C C . ALA A 1 81 ? 59.285 10.185 -33.075 1.00 54.19 81 ALA A C 1
ATOM 621 O O . ALA A 1 81 ? 59.454 9.740 -34.206 1.00 54.19 81 ALA A O 1
ATOM 622 N N . HIS A 1 82 ? 59.575 11.434 -32.717 1.00 46.75 82 HIS A N 1
ATOM 623 C CA . HIS A 1 82 ? 60.569 12.290 -33.357 1.00 46.75 82 HIS A CA 1
ATOM 624 C C . HIS A 1 82 ? 61.179 13.210 -32.303 1.00 46.75 82 HIS A C 1
ATOM 626 O O . HIS A 1 82 ? 60.398 13.825 -31.544 1.00 46.75 82 HIS A O 1
#